Protein AF-A0A929YVA2-F1 (afdb_monomer_lite)

Structure (mmCIF, N/CA/C/O backbone):
data_AF-A0A929YVA2-F1
#
_entry.id   AF-A0A929YVA2-F1
#
loop_
_atom_site.group_PDB
_atom_site.id
_atom_site.type_symbol
_atom_site.label_atom_id
_atom_site.label_alt_id
_atom_site.label_comp_id
_atom_site.label_asym_id
_atom_site.label_entity_id
_atom_site.label_seq_id
_atom_site.pdbx_PDB_ins_code
_atom_site.Cartn_x
_atom_site.Cartn_y
_atom_site.Cartn_z
_atom_site.occupancy
_atom_site.B_iso_or_equiv
_atom_site.auth_seq_id
_atom_site.auth_comp_id
_atom_site.auth_asym_id
_atom_site.auth_atom_id
_atom_site.pdbx_PDB_model_num
ATOM 1 N N . MET A 1 1 ? -39.141 0.295 46.446 1.00 72.00 1 MET A N 1
ATOM 2 C CA . MET A 1 1 ? -39.950 -0.570 45.549 1.00 72.00 1 MET A CA 1
ATOM 3 C C . MET A 1 1 ? -39.547 -2.008 45.823 1.00 72.00 1 MET A C 1
ATOM 5 O O . MET A 1 1 ? -38.350 -2.261 45.897 1.00 72.00 1 MET A O 1
ATOM 9 N N . LYS A 1 2 ? -40.499 -2.919 46.048 1.00 75.31 2 LYS A N 1
ATOM 10 C CA . LYS A 1 2 ? -40.189 -4.331 46.313 1.00 75.31 2 LYS A CA 1
ATOM 11 C C . LYS A 1 2 ? -40.175 -5.112 45.009 1.00 75.31 2 LYS A C 1
ATOM 13 O O . LYS A 1 2 ? -41.062 -4.923 44.181 1.00 75.31 2 LYS A O 1
ATOM 18 N N . ILE A 1 3 ? -39.155 -5.937 44.825 1.00 75.50 3 ILE A N 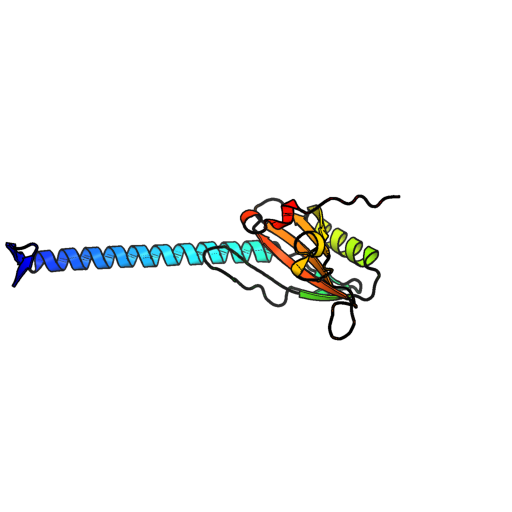1
ATOM 19 C CA . ILE A 1 3 ? -38.969 -6.745 43.621 1.00 75.50 3 ILE A CA 1
ATOM 20 C C . ILE A 1 3 ? -38.449 -8.114 44.033 1.00 75.50 3 ILE A C 1
ATOM 22 O O . ILE A 1 3 ? -37.610 -8.233 44.928 1.00 75.50 3 ILE A O 1
ATOM 26 N N . GLU A 1 4 ? -38.968 -9.152 43.393 1.00 72.19 4 GLU A N 1
ATOM 27 C CA . GLU A 1 4 ? -38.547 -10.522 43.639 1.00 72.19 4 GLU A CA 1
ATOM 28 C C . GLU A 1 4 ? -37.359 -10.850 42.729 1.00 72.19 4 GLU A C 1
ATOM 30 O O . GLU A 1 4 ? -37.463 -10.823 41.504 1.00 72.19 4 GLU A O 1
ATOM 35 N N . MET A 1 5 ? -36.200 -11.124 43.327 1.00 73.19 5 MET A N 1
ATOM 36 C CA . MET A 1 5 ? -34.984 -11.498 42.603 1.00 73.19 5 MET A CA 1
ATOM 37 C C . MET A 1 5 ? -34.428 -12.785 43.199 1.00 73.19 5 MET A C 1
ATOM 39 O O . MET A 1 5 ? -34.168 -12.858 44.400 1.00 73.19 5 MET A O 1
ATOM 43 N N . PHE A 1 6 ? -34.224 -13.801 42.356 1.00 76.94 6 PHE A N 1
ATOM 44 C CA . PHE A 1 6 ? -33.745 -15.127 42.771 1.00 76.94 6 PHE A CA 1
ATOM 45 C C . PHE A 1 6 ? -34.606 -15.775 43.876 1.00 76.94 6 PHE A C 1
ATOM 47 O O . PHE A 1 6 ? -34.076 -16.352 44.825 1.00 76.94 6 PHE A O 1
ATOM 54 N N . GLY A 1 7 ? -35.934 -15.643 43.780 1.00 75.56 7 GLY A N 1
ATOM 55 C CA . GLY A 1 7 ? -36.885 -16.227 44.738 1.00 75.56 7 GLY A CA 1
ATOM 56 C C . GLY A 1 7 ? -36.850 -15.598 46.136 1.00 75.56 7 GLY A C 1
ATOM 57 O O . GLY A 1 7 ? -37.288 -16.221 47.101 1.00 75.56 7 GLY A O 1
ATOM 58 N N . LYS A 1 8 ? -36.282 -14.391 46.275 1.00 73.75 8 LYS A N 1
ATOM 59 C CA . LYS A 1 8 ? -36.313 -13.598 47.509 1.00 73.75 8 LYS A CA 1
ATOM 60 C C . LYS A 1 8 ? -36.831 -12.194 47.224 1.00 73.75 8 LYS A C 1
ATOM 62 O O . LYS A 1 8 ? -36.366 -11.529 46.298 1.00 73.75 8 LYS A O 1
ATOM 67 N N . GLU A 1 9 ? -37.750 -11.733 48.065 1.00 79.25 9 GLU A N 1
ATOM 68 C CA . GLU A 1 9 ? -38.216 -10.349 48.062 1.00 79.25 9 GLU A CA 1
ATOM 69 C C . GLU A 1 9 ? -37.079 -9.430 48.526 1.00 79.25 9 GLU A C 1
ATOM 71 O O . GLU A 1 9 ? -36.492 -9.632 49.594 1.00 79.25 9 GLU A O 1
ATOM 76 N N . ARG A 1 10 ? -36.742 -8.426 47.717 1.00 77.69 10 ARG A N 1
ATOM 77 C CA . ARG A 1 10 ? -35.769 -7.390 48.069 1.00 77.69 10 ARG A CA 1
ATOM 78 C C . ARG A 1 10 ? -36.397 -6.016 47.919 1.00 77.69 10 ARG A C 1
ATOM 80 O O . ARG A 1 10 ? -37.185 -5.771 47.008 1.00 77.69 10 ARG A O 1
ATOM 87 N N . GLU A 1 11 ? -36.035 -5.110 48.816 1.00 82.06 11 GLU A N 1
ATOM 88 C CA . GLU A 1 11 ? -36.446 -3.714 48.748 1.00 82.06 11 GLU A CA 1
ATOM 89 C C . GLU A 1 11 ? -35.331 -2.892 48.104 1.00 82.06 11 GLU A C 1
ATOM 91 O O . GLU A 1 11 ? -34.223 -2.830 48.628 1.00 82.06 11 GLU A O 1
ATOM 96 N N . ILE A 1 12 ? -35.621 -2.290 46.950 1.00 78.88 12 ILE A N 1
ATOM 97 C CA . ILE A 1 12 ? -34.711 -1.359 46.280 1.00 78.88 12 ILE A CA 1
ATOM 98 C C . ILE A 1 12 ? -35.067 0.061 46.706 1.00 78.88 12 ILE A C 1
ATOM 100 O O . ILE A 1 12 ? -36.227 0.494 46.585 1.00 78.88 12 ILE A O 1
ATOM 104 N N . THR A 1 13 ? -34.059 0.778 47.197 1.00 84.81 13 THR A N 1
ATOM 105 C CA . THR A 1 13 ? -34.163 2.183 47.586 1.00 84.81 13 THR A CA 1
ATOM 106 C C . THR A 1 13 ? -33.820 3.106 46.416 1.00 84.81 13 THR A C 1
ATOM 108 O O . THR A 1 13 ? -33.139 2.723 45.467 1.00 84.81 13 THR A O 1
ATOM 111 N N . LEU A 1 14 ? -34.256 4.368 46.488 1.00 80.69 14 LEU A N 1
ATOM 112 C CA . LEU A 1 14 ? -33.875 5.391 45.505 1.00 80.69 14 LEU A CA 1
ATOM 113 C C . LEU A 1 14 ? -32.347 5.551 45.407 1.00 80.69 14 LEU A C 1
ATOM 115 O O . LEU A 1 14 ? -31.818 5.789 44.326 1.00 80.69 14 LEU A O 1
ATOM 119 N N . LYS A 1 15 ? -31.642 5.386 46.533 1.00 85.44 15 LYS A N 1
ATOM 120 C CA . LYS A 1 15 ? -30.180 5.432 46.598 1.00 85.44 15 LYS A CA 1
ATOM 121 C C . LYS A 1 15 ? -29.548 4.318 45.760 1.00 85.44 15 LYS A C 1
ATOM 123 O O . LYS A 1 15 ? -28.612 4.598 45.023 1.00 85.44 15 LYS A O 1
ATOM 128 N N . ASP A 1 16 ? -30.084 3.102 45.828 1.00 82.50 16 ASP A N 1
ATOM 129 C CA . ASP A 1 16 ? -29.591 1.967 45.038 1.00 82.50 16 ASP A CA 1
ATOM 130 C C . ASP A 1 16 ? -29.782 2.218 43.536 1.00 82.50 16 ASP A C 1
ATOM 132 O O . ASP A 1 16 ? -28.864 2.001 42.751 1.00 82.50 16 ASP A O 1
ATOM 136 N N . CYS A 1 17 ? -30.932 2.775 43.135 1.00 83.75 17 CYS A N 1
ATOM 137 C CA . CYS A 1 17 ? -31.164 3.177 41.745 1.00 83.75 17 CYS A CA 1
ATOM 138 C C . CYS A 1 17 ? -30.178 4.260 41.277 1.00 83.75 17 CYS A C 1
ATOM 140 O O . CYS A 1 17 ? -29.661 4.177 40.168 1.00 83.75 17 CYS A O 1
ATOM 142 N N . LEU A 1 18 ? -29.906 5.272 42.108 1.00 85.44 18 LEU A N 1
ATOM 143 C CA . LEU A 1 18 ? -28.976 6.356 41.772 1.00 85.44 18 LEU A CA 1
ATOM 144 C C . LEU A 1 18 ? -27.525 5.872 41.662 1.00 85.44 18 LEU A C 1
ATOM 146 O O . LEU A 1 18 ? -26.803 6.354 40.793 1.00 85.44 18 LEU A O 1
ATOM 150 N N . ILE A 1 19 ? -27.111 4.912 42.496 1.00 88.62 19 ILE A N 1
ATOM 151 C CA . ILE A 1 19 ? -25.790 4.273 42.398 1.00 88.62 19 ILE A CA 1
ATOM 152 C C . ILE A 1 19 ? -25.662 3.552 41.053 1.00 88.62 19 ILE A C 1
ATOM 154 O O . ILE A 1 19 ? -24.715 3.813 40.318 1.00 88.62 19 ILE A O 1
ATOM 158 N N . VAL A 1 20 ? -26.656 2.737 40.688 1.00 86.56 20 VAL A N 1
ATOM 159 C CA . VAL A 1 20 ? -26.662 2.009 39.409 1.00 86.56 20 VAL A CA 1
ATOM 160 C C . VAL A 1 20 ? -26.656 2.967 38.212 1.00 86.56 20 VAL A C 1
ATOM 162 O O . VAL A 1 20 ? -25.911 2.758 37.260 1.00 86.56 20 VAL A O 1
ATOM 165 N N . ILE A 1 21 ? -27.441 4.050 38.253 1.00 88.62 21 ILE A N 1
ATOM 166 C CA . ILE A 1 21 ? -27.424 5.080 37.199 1.00 88.62 21 ILE A CA 1
ATOM 167 C C . ILE A 1 21 ? -26.036 5.728 37.097 1.00 88.62 21 ILE A C 1
ATOM 169 O O . ILE A 1 21 ? -25.531 5.916 35.992 1.00 88.62 21 ILE A O 1
ATOM 173 N N . GLY A 1 22 ? -25.404 6.040 38.232 1.00 86.50 22 GLY A N 1
ATOM 174 C CA . GLY A 1 22 ? -24.050 6.590 38.274 1.00 86.50 22 GLY A CA 1
ATOM 175 C C . GLY A 1 22 ? -23.008 5.654 37.656 1.00 86.50 22 GLY A C 1
ATOM 176 O O . GLY A 1 22 ? -22.178 6.106 36.872 1.00 86.50 22 GLY A O 1
ATOM 177 N N . GLU A 1 23 ? -23.084 4.354 37.945 1.00 89.75 23 GLU A N 1
ATOM 178 C CA . GLU A 1 23 ? -22.206 3.331 37.360 1.00 89.75 23 GLU A CA 1
ATOM 179 C C . GLU A 1 23 ? -22.405 3.191 35.844 1.00 89.75 23 GLU A C 1
ATOM 181 O O . GLU A 1 23 ? -21.427 3.131 35.098 1.00 89.75 23 GLU A O 1
ATOM 186 N N . ILE A 1 24 ? -23.656 3.206 35.368 1.00 89.94 24 ILE A N 1
ATOM 187 C CA . ILE A 1 24 ? -23.976 3.159 33.932 1.00 89.94 24 ILE A CA 1
ATOM 188 C C . ILE A 1 24 ? -23.415 4.389 33.207 1.00 89.94 24 ILE A C 1
ATOM 190 O O . ILE A 1 24 ? -22.823 4.249 32.138 1.00 89.94 24 ILE A O 1
ATOM 194 N N . LEU A 1 25 ? -23.564 5.586 33.784 1.00 87.00 25 LEU A N 1
ATOM 195 C CA . LEU A 1 25 ? -23.024 6.823 33.209 1.00 87.00 25 LEU A CA 1
ATOM 196 C C . LEU A 1 25 ? -21.490 6.825 33.183 1.00 87.00 25 LEU A C 1
ATOM 198 O O . LEU A 1 25 ? -20.897 7.281 32.208 1.00 87.00 25 LEU A O 1
ATOM 202 N N . LEU A 1 26 ? -20.847 6.280 34.217 1.00 88.56 26 LEU A N 1
ATOM 203 C CA . LEU A 1 26 ? -19.395 6.087 34.258 1.00 88.56 26 LEU A CA 1
ATOM 204 C C . LEU A 1 26 ? -18.918 5.154 33.143 1.00 88.56 26 LEU A C 1
ATOM 206 O O . LEU A 1 26 ? -17.989 5.497 32.416 1.00 88.56 26 LEU A O 1
ATOM 210 N N . LEU A 1 27 ? -19.572 4.002 32.975 1.00 86.81 27 LEU A N 1
ATOM 211 C CA . LEU A 1 27 ? -19.268 3.058 31.896 1.00 86.81 27 LEU A CA 1
ATOM 212 C C . LEU A 1 27 ? -19.462 3.693 30.518 1.00 86.81 27 LEU A C 1
ATOM 214 O O . LEU A 1 27 ? -18.613 3.528 29.646 1.00 86.81 27 LEU 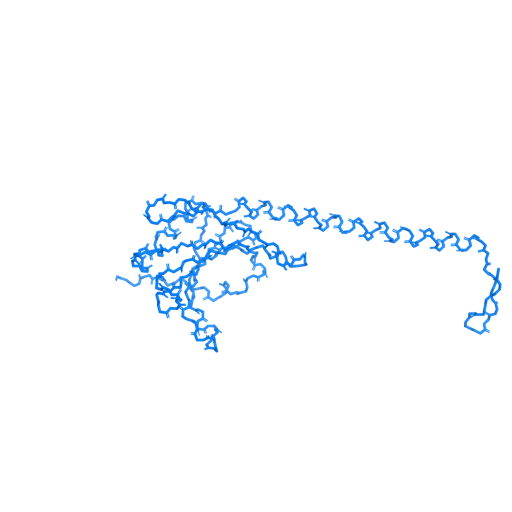A O 1
ATOM 218 N N . TYR A 1 28 ? -20.543 4.451 30.335 1.00 83.44 28 TYR A N 1
ATOM 219 C CA . TYR A 1 28 ? -20.792 5.191 29.103 1.00 83.44 28 TYR A CA 1
ATOM 220 C C . TYR A 1 28 ? -19.665 6.193 28.807 1.00 83.44 28 TYR A C 1
ATOM 222 O O . TYR A 1 28 ? -19.131 6.201 27.700 1.00 83.44 28 TYR A O 1
ATOM 230 N N . GLY A 1 29 ? -19.233 6.959 29.814 1.00 79.25 29 GLY A N 1
ATOM 231 C CA . GLY A 1 29 ? -18.103 7.880 29.684 1.00 79.25 29 GLY A CA 1
ATOM 232 C C . GLY A 1 29 ? -16.791 7.177 29.323 1.00 79.25 29 GLY A C 1
ATOM 233 O O . GLY A 1 29 ? -16.056 7.670 28.473 1.00 79.25 29 GLY A O 1
ATOM 234 N N . PHE A 1 30 ? -16.505 6.003 29.900 1.00 84.88 30 PHE A N 1
ATOM 235 C CA . PHE A 1 30 ? -15.332 5.206 29.513 1.00 84.88 30 PHE A CA 1
ATOM 236 C C . PHE A 1 30 ? -15.399 4.718 28.062 1.00 84.88 30 PHE A C 1
ATOM 238 O O . PHE A 1 30 ? -14.380 4.743 27.374 1.00 84.88 30 PHE A O 1
ATOM 245 N N . ILE A 1 31 ? -16.578 4.305 27.589 1.00 79.50 31 ILE A N 1
ATOM 246 C CA . ILE A 1 31 ? -16.777 3.881 26.197 1.00 79.50 31 ILE A CA 1
ATOM 247 C C . ILE A 1 31 ? -16.547 5.058 25.242 1.00 79.50 31 ILE A C 1
ATOM 249 O O . ILE A 1 31 ? -15.823 4.902 24.262 1.00 79.50 31 ILE A O 1
ATOM 253 N N . GLU A 1 32 ? -17.105 6.238 25.525 1.00 76.44 32 GLU A N 1
ATOM 254 C CA . GLU A 1 32 ? -16.864 7.436 24.707 1.00 76.44 32 GLU A CA 1
ATOM 255 C C . GLU A 1 32 ? -15.384 7.831 24.690 1.00 76.44 32 GLU A C 1
ATOM 257 O O . GLU A 1 32 ? -14.844 8.145 23.629 1.00 76.44 32 GLU A O 1
ATOM 262 N N . LEU A 1 33 ? -14.710 7.765 25.842 1.00 72.69 33 LEU A N 1
ATOM 263 C CA . LEU A 1 33 ? -13.284 8.069 25.948 1.00 72.69 33 LEU A CA 1
ATOM 264 C C . LEU A 1 33 ? -12.438 7.094 25.115 1.00 72.69 33 LEU A C 1
ATOM 266 O O . LEU A 1 33 ? -11.499 7.508 24.441 1.00 72.69 33 LEU A O 1
ATOM 270 N N . GLN A 1 34 ? -12.785 5.805 25.135 1.00 70.00 34 GLN A N 1
ATOM 271 C CA . GLN A 1 34 ? -12.123 4.790 24.322 1.00 70.00 34 GLN A CA 1
ATOM 272 C C . GLN A 1 34 ? -12.318 5.054 22.823 1.00 70.00 34 GLN A C 1
ATOM 274 O O . GLN A 1 34 ? -11.344 5.036 22.077 1.00 70.00 34 GLN A O 1
ATOM 279 N N . VAL A 1 35 ? -13.544 5.371 22.393 1.00 72.88 35 VAL A N 1
ATOM 280 C CA . VAL A 1 35 ? -13.835 5.731 20.994 1.00 72.88 35 VAL A CA 1
ATOM 281 C C . VAL A 1 35 ? -13.042 6.969 20.564 1.00 72.88 35 VAL A C 1
ATOM 283 O O . VAL A 1 35 ? -12.491 6.986 19.466 1.00 72.88 35 VAL A O 1
ATOM 286 N N . TYR A 1 36 ? -12.942 7.981 21.428 1.00 70.62 36 TYR A N 1
ATOM 287 C CA . TYR A 1 36 ? -12.160 9.187 21.155 1.00 70.62 36 TYR A CA 1
ATOM 288 C C . TYR A 1 36 ? -10.673 8.879 20.931 1.00 70.62 36 TYR A C 1
ATOM 290 O O . TYR A 1 36 ? -10.100 9.322 19.936 1.00 70.62 36 TYR A O 1
ATOM 298 N N . PHE A 1 37 ? -10.057 8.089 21.816 1.00 67.31 37 PHE A N 1
ATOM 299 C CA . PHE A 1 37 ? -8.652 7.701 21.666 1.00 67.31 37 PHE A CA 1
ATOM 300 C C . PHE A 1 37 ? -8.408 6.833 20.427 1.00 67.31 37 PHE A C 1
ATOM 302 O O . PHE A 1 37 ? -7.385 7.002 19.762 1.00 67.31 37 PHE A O 1
ATOM 309 N N . ASP A 1 38 ? -9.343 5.944 20.086 1.00 70.81 38 ASP A N 1
ATOM 310 C CA . ASP A 1 38 ? -9.262 5.146 18.861 1.00 70.81 38 ASP A CA 1
ATOM 311 C C . ASP A 1 38 ? -9.308 6.046 17.611 1.00 70.81 38 ASP A C 1
ATOM 313 O O . ASP A 1 38 ? -8.517 5.867 16.682 1.00 70.81 38 ASP A O 1
ATOM 317 N N . ASP A 1 39 ? -10.195 7.044 17.579 1.00 70.56 39 ASP A N 1
ATOM 318 C CA . ASP A 1 39 ? -10.297 7.997 16.468 1.00 70.56 39 ASP A CA 1
ATOM 319 C C . ASP A 1 39 ? -9.045 8.893 16.351 1.00 70.56 39 ASP A C 1
ATOM 321 O O . ASP A 1 39 ? -8.570 9.140 15.237 1.00 70.56 39 ASP A O 1
ATOM 325 N N . GLU A 1 40 ? -8.463 9.333 17.471 1.00 70.69 40 GLU A N 1
ATOM 326 C CA . GLU A 1 40 ? -7.224 10.126 17.496 1.00 70.69 40 GLU A CA 1
ATOM 327 C C . GLU A 1 40 ? -6.013 9.317 17.003 1.00 70.69 40 GLU A C 1
ATOM 329 O O . GLU A 1 40 ? -5.299 9.758 16.095 1.00 70.69 40 GLU A O 1
ATOM 334 N N . ALA A 1 41 ? -5.823 8.098 17.518 1.00 67.31 41 ALA A N 1
ATOM 335 C CA . ALA A 1 41 ? -4.765 7.193 17.067 1.00 67.31 41 ALA A CA 1
ATOM 336 C C . ALA A 1 41 ? -4.894 6.870 15.566 1.00 67.31 41 ALA A C 1
ATOM 338 O O . ALA A 1 41 ? -3.897 6.772 14.841 1.00 67.31 41 ALA A O 1
ATOM 339 N N . ASN A 1 42 ? -6.129 6.759 15.069 1.00 68.62 42 ASN A N 1
ATOM 340 C CA . ASN A 1 42 ? -6.409 6.569 13.651 1.00 68.62 42 ASN A CA 1
ATOM 341 C C . ASN A 1 42 ? -6.057 7.804 12.807 1.00 68.62 42 ASN A C 1
ATOM 343 O O . ASN A 1 42 ? -5.449 7.668 11.743 1.00 68.62 42 ASN A O 1
ATOM 347 N N . ALA A 1 43 ? -6.397 9.010 13.263 1.00 69.38 43 ALA A N 1
ATOM 348 C CA . ALA A 1 43 ? -6.036 10.249 12.574 1.00 69.38 43 ALA A CA 1
ATOM 349 C C . ALA A 1 43 ? -4.511 10.443 12.508 1.00 69.38 43 ALA A C 1
ATOM 351 O O . ALA A 1 43 ? -3.974 10.827 11.465 1.00 69.38 43 ALA A O 1
ATOM 352 N N . GLU A 1 44 ? -3.798 10.110 13.584 1.00 72.00 44 GLU A N 1
ATOM 353 C CA . GLU A 1 44 ? -2.336 10.132 13.611 1.00 72.00 44 GLU A CA 1
ATOM 354 C C . GLU A 1 44 ? -1.736 9.105 12.632 1.00 72.00 44 GLU A C 1
ATOM 356 O O . GLU A 1 44 ? -0.811 9.424 11.878 1.00 72.00 44 GLU A O 1
ATOM 361 N N . GLY A 1 45 ? -2.290 7.888 12.589 1.00 69.69 45 GLY A N 1
ATOM 362 C CA . GLY A 1 45 ? -1.909 6.852 11.625 1.00 69.69 45 GLY A CA 1
ATOM 363 C C . GLY A 1 45 ? -2.112 7.291 10.172 1.00 69.69 45 GLY A C 1
ATOM 364 O O . GLY A 1 45 ? -1.189 7.180 9.362 1.00 69.69 45 GLY A O 1
ATOM 365 N N . MET A 1 46 ? -3.275 7.872 9.854 1.00 69.81 46 MET A N 1
ATOM 366 C CA . MET A 1 46 ? -3.573 8.467 8.542 1.00 69.81 46 MET A CA 1
ATOM 367 C C . MET A 1 46 ? -2.536 9.520 8.151 1.00 69.81 46 MET A C 1
ATOM 369 O O . MET A 1 46 ? -2.005 9.481 7.043 1.00 69.81 46 MET A O 1
ATOM 373 N N . ALA A 1 47 ? -2.228 10.451 9.056 1.00 72.56 47 ALA A N 1
ATOM 374 C CA . ALA A 1 47 ? -1.295 11.540 8.785 1.00 72.56 47 ALA A CA 1
ATOM 375 C C . ALA A 1 47 ? 0.126 11.020 8.520 1.00 72.56 47 ALA A C 1
ATOM 377 O O . ALA A 1 47 ? 0.774 11.437 7.558 1.00 72.56 47 ALA A O 1
ATOM 378 N N . LYS A 1 48 ? 0.599 10.059 9.323 1.00 74.31 48 LYS A N 1
ATOM 379 C CA . LYS A 1 48 ? 1.909 9.412 9.130 1.00 74.31 48 LYS A CA 1
ATOM 380 C C . LYS A 1 48 ? 1.981 8.638 7.816 1.00 74.31 48 LYS A C 1
ATOM 382 O O . LYS A 1 48 ? 3.014 8.657 7.148 1.00 74.31 48 LYS A O 1
ATOM 387 N N . MET A 1 49 ? 0.890 7.985 7.431 1.00 71.12 49 MET A N 1
ATOM 388 C CA . MET A 1 49 ? 0.783 7.266 6.168 1.00 71.12 49 MET A CA 1
ATOM 389 C C . MET A 1 49 ? 0.747 8.212 4.967 1.00 71.12 49 MET A C 1
ATOM 391 O O . MET A 1 49 ? 1.418 7.964 3.969 1.00 71.12 49 MET A O 1
ATOM 395 N N . GLN A 1 50 ? 0.031 9.329 5.078 1.00 70.62 50 GLN A N 1
ATOM 396 C CA . GLN A 1 50 ? -0.010 10.362 4.049 1.00 70.62 50 GLN A CA 1
ATOM 397 C C . GLN A 1 50 ? 1.358 11.028 3.862 1.00 70.62 50 GLN A C 1
ATOM 399 O O . GLN A 1 50 ? 1.794 11.236 2.734 1.00 70.62 50 GLN A O 1
ATOM 404 N N . ALA A 1 51 ? 2.083 11.272 4.956 1.00 73.50 51 ALA A N 1
ATOM 405 C CA . ALA A 1 51 ? 3.469 11.736 4.915 1.00 73.50 51 ALA A CA 1
ATOM 406 C C . ALA A 1 51 ? 4.447 10.676 4.373 1.00 73.50 51 ALA A C 1
ATOM 408 O O . ALA A 1 51 ? 5.576 10.998 4.009 1.00 73.50 51 ALA A O 1
ATOM 409 N N . ALA A 1 52 ? 4.046 9.402 4.341 1.00 71.88 52 ALA A N 1
ATOM 410 C CA . ALA A 1 52 ? 4.852 8.320 3.797 1.00 71.88 52 ALA A CA 1
ATOM 411 C C . ALA A 1 52 ? 4.713 8.154 2.280 1.00 71.88 52 ALA A C 1
ATOM 413 O O . ALA A 1 52 ? 5.594 7.527 1.688 1.00 71.88 52 ALA A O 1
ATOM 414 N N . ILE A 1 53 ? 3.649 8.679 1.662 1.00 71.38 53 ILE A N 1
ATOM 415 C CA . ILE A 1 53 ? 3.418 8.523 0.224 1.00 71.38 53 ILE A CA 1
ATOM 416 C C . ILE A 1 53 ? 4.525 9.247 -0.551 1.00 71.38 53 ILE A C 1
ATOM 418 O O . ILE A 1 53 ? 4.685 10.457 -0.379 1.00 71.38 53 ILE A O 1
ATOM 422 N N . PRO A 1 54 ? 5.274 8.557 -1.424 1.00 70.75 54 PRO A N 1
ATOM 423 C CA . PRO A 1 54 ? 6.144 9.245 -2.367 1.00 70.75 54 PRO A CA 1
ATOM 424 C C . PRO A 1 54 ? 5.306 10.037 -3.379 1.00 70.75 54 PRO A C 1
ATOM 426 O O . PRO A 1 54 ? 4.207 9.618 -3.752 1.00 70.75 54 PRO A O 1
ATOM 429 N N . ALA A 1 55 ? 5.836 11.155 -3.878 1.00 72.44 55 ALA A N 1
ATOM 430 C CA . ALA A 1 55 ? 5.293 11.732 -5.102 1.00 72.44 55 ALA A CA 1
ATOM 431 C C . ALA A 1 55 ? 5.450 10.684 -6.212 1.00 72.44 55 ALA A C 1
ATOM 433 O O . ALA A 1 55 ? 6.551 10.180 -6.439 1.00 72.44 55 ALA A O 1
ATOM 434 N N . VAL A 1 56 ? 4.347 10.295 -6.851 1.00 74.69 56 VAL A N 1
ATOM 435 C CA . VAL A 1 56 ? 4.403 9.320 -7.937 1.00 74.69 56 VAL A CA 1
ATOM 436 C C . VAL A 1 56 ? 4.561 10.092 -9.236 1.00 74.69 56 VAL A C 1
ATOM 438 O O . VAL A 1 56 ? 3.625 10.741 -9.698 1.00 74.69 56 VAL A O 1
ATOM 441 N N . VAL A 1 57 ? 5.752 10.032 -9.817 1.00 78.12 57 VAL A N 1
ATOM 442 C CA . VAL A 1 57 ? 6.061 10.692 -11.086 1.00 78.12 57 VAL A CA 1
ATOM 443 C C . VAL A 1 57 ? 5.945 9.658 -12.197 1.00 78.12 57 VAL A C 1
ATOM 445 O O . VAL A 1 57 ? 6.604 8.621 -12.150 1.00 78.12 57 VAL A O 1
ATOM 448 N N . SER A 1 58 ? 5.078 9.902 -13.175 1.00 78.62 58 SER A N 1
ATOM 449 C CA . SER A 1 58 ? 5.018 9.090 -14.400 1.00 78.62 58 SER A CA 1
ATOM 450 C C . SER A 1 58 ? 6.275 9.269 -15.253 1.00 78.62 58 SER A C 1
ATOM 452 O O . SER A 1 58 ? 7.054 10.203 -15.044 1.00 78.62 58 SER A O 1
ATOM 454 N N . MET A 1 59 ? 6.497 8.382 -16.220 1.00 79.81 59 MET A N 1
ATOM 455 C CA . MET A 1 59 ? 7.709 8.444 -17.049 1.00 79.81 59 MET A CA 1
ATOM 456 C C . MET A 1 59 ? 7.804 9.713 -17.915 1.00 79.81 59 MET A C 1
ATOM 458 O O . MET A 1 59 ? 8.906 10.094 -18.308 1.00 79.81 59 MET A O 1
ATOM 462 N N . ASP A 1 60 ? 6.684 10.385 -18.203 1.00 81.31 60 ASP A N 1
ATOM 463 C CA . ASP A 1 60 ? 6.663 11.661 -18.938 1.00 81.31 60 ASP A CA 1
ATOM 464 C C . ASP A 1 60 ? 6.877 12.901 -18.046 1.00 81.31 60 ASP A C 1
ATOM 466 O O . ASP A 1 60 ? 6.918 14.028 -18.543 1.00 81.31 60 ASP A O 1
ATOM 470 N N . GLY A 1 61 ? 7.059 12.696 -16.738 1.00 77.88 61 GLY A N 1
ATOM 471 C CA . GLY A 1 61 ? 7.261 13.757 -15.756 1.00 77.88 61 GLY A CA 1
ATOM 472 C C . GLY A 1 61 ? 5.974 14.291 -15.126 1.00 77.88 61 GLY A C 1
ATOM 473 O O . GLY A 1 61 ? 6.050 15.192 -14.291 1.00 77.88 61 GLY A O 1
ATOM 474 N N . THR A 1 62 ? 4.799 13.752 -15.468 1.00 79.56 62 THR A N 1
ATOM 475 C CA . THR A 1 62 ? 3.545 14.141 -14.813 1.00 79.56 62 THR A CA 1
ATOM 476 C C . THR A 1 62 ? 3.503 13.587 -13.392 1.00 79.56 62 THR A C 1
ATOM 478 O O . THR A 1 62 ? 3.494 12.368 -13.187 1.00 79.56 62 THR A O 1
ATOM 481 N N . GLU A 1 63 ? 3.441 14.480 -12.406 1.00 76.44 63 GLU A N 1
ATOM 482 C CA . GLU A 1 63 ? 3.218 14.124 -11.007 1.00 76.44 63 GLU A CA 1
ATOM 483 C C . GLU A 1 63 ? 1.755 13.726 -10.783 1.00 76.44 63 GLU A C 1
ATOM 485 O O . GLU A 1 63 ? 0.824 14.456 -11.126 1.00 76.44 63 GLU A O 1
ATOM 490 N N . SER A 1 64 ? 1.546 12.558 -10.185 1.00 67.12 64 SER A N 1
ATOM 491 C CA . SER A 1 64 ? 0.238 12.043 -9.791 1.00 67.12 64 SER A CA 1
ATOM 492 C C . SER A 1 64 ? 0.237 11.766 -8.292 1.00 67.12 64 SER A C 1
ATOM 494 O O . SER A 1 64 ? 0.932 10.879 -7.803 1.00 67.12 64 SER A O 1
ATOM 496 N N . LEU A 1 65 ? -0.566 12.508 -7.534 1.00 61.25 65 LEU A N 1
ATOM 497 C CA . LEU A 1 65 ? -0.846 12.153 -6.143 1.00 61.25 65 LEU A CA 1
ATOM 498 C C . LEU A 1 65 ? -1.944 11.078 -6.107 1.00 61.25 65 LEU A C 1
ATOM 500 O O . LEU A 1 65 ? -2.840 11.100 -6.956 1.00 61.25 65 LEU A O 1
ATOM 504 N N . PRO A 1 66 ? -1.932 10.141 -5.141 1.00 60.53 66 PRO A N 1
ATOM 505 C CA . PRO A 1 66 ? -3.052 9.228 -4.948 1.00 60.53 66 PRO A CA 1
ATOM 506 C C . PRO A 1 66 ? -4.345 10.013 -4.762 1.00 60.53 66 PRO A C 1
ATOM 508 O O . PRO A 1 66 ? -4.461 10.813 -3.835 1.00 60.53 66 PRO A O 1
ATOM 511 N N . GLU A 1 67 ? -5.321 9.780 -5.643 1.00 52.62 67 GLU A N 1
ATOM 512 C CA . GLU A 1 67 ? -6.539 10.594 -5.693 1.00 52.62 67 GLU A CA 1
ATOM 513 C C . GLU A 1 67 ? -7.321 10.536 -4.377 1.00 52.62 67 GLU A C 1
ATOM 515 O O . GLU A 1 67 ? -7.989 11.503 -4.007 1.00 52.62 67 GLU A O 1
ATOM 520 N N . LYS A 1 68 ? -7.285 9.388 -3.679 1.00 53.56 68 LYS A N 1
ATOM 521 C CA . LYS A 1 68 ? -8.014 9.152 -2.423 1.00 53.56 68 LYS A CA 1
ATOM 522 C C . LYS A 1 68 ? -7.294 8.118 -1.563 1.00 53.56 68 LYS A C 1
ATOM 524 O O . LYS A 1 68 ? -7.176 6.971 -1.984 1.00 53.56 68 LYS A O 1
ATOM 529 N N . MET A 1 69 ? -6.919 8.485 -0.338 1.00 57.00 69 MET A N 1
ATOM 530 C CA . MET A 1 69 ? -6.660 7.526 0.741 1.00 57.00 69 MET A CA 1
ATOM 531 C C . MET A 1 69 ? -7.977 7.207 1.451 1.00 57.00 69 MET A C 1
ATOM 533 O O . MET A 1 69 ? -8.689 8.117 1.877 1.00 57.00 69 MET A O 1
ATOM 537 N N . LYS A 1 70 ? -8.327 5.925 1.564 1.00 56.44 70 LYS A N 1
ATOM 538 C CA . LYS A 1 70 ? -9.511 5.470 2.304 1.00 56.44 70 LYS A CA 1
ATOM 539 C C . LYS A 1 70 ? -9.101 4.588 3.476 1.00 56.44 70 LYS A C 1
ATOM 541 O O . LYS A 1 70 ? -8.325 3.654 3.297 1.00 56.44 70 LYS A O 1
ATOM 546 N N . MET A 1 71 ? -9.680 4.861 4.644 1.00 54.62 71 MET A N 1
ATOM 547 C CA . MET A 1 71 ? -9.702 3.933 5.773 1.00 54.62 71 MET A CA 1
ATOM 548 C C . MET A 1 71 ? -10.724 2.836 5.463 1.00 54.62 71 MET A C 1
ATOM 550 O O . MET A 1 71 ? -11.915 3.117 5.322 1.00 54.62 71 MET A O 1
ATOM 554 N N . VAL A 1 72 ? -10.262 1.598 5.316 1.00 54.22 72 VAL A N 1
ATOM 555 C CA . VAL A 1 72 ? -11.131 0.446 5.018 1.00 54.22 72 VAL A CA 1
ATOM 556 C C . VAL A 1 72 ? -11.574 -0.261 6.304 1.00 54.22 72 VAL A C 1
ATOM 558 O O . VAL A 1 72 ? -12.625 -0.897 6.319 1.00 54.22 72 VAL A O 1
ATOM 561 N N . SER A 1 73 ? -10.829 -0.119 7.407 1.00 51.28 73 SER A N 1
ATOM 562 C CA . SER A 1 73 ? -11.212 -0.650 8.720 1.00 51.28 73 SER A CA 1
ATOM 563 C C . SER A 1 73 ? -10.650 0.197 9.868 1.00 51.28 73 SER A C 1
ATOM 565 O O . SER A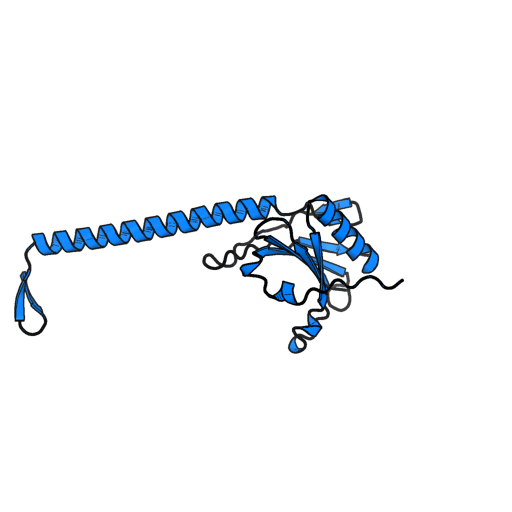 1 73 ? -9.521 0.672 9.797 1.00 51.28 73 SER A O 1
ATOM 567 N N . ARG A 1 74 ? -11.453 0.377 10.928 1.00 48.09 74 ARG A N 1
ATOM 568 C CA . ARG A 1 74 ? -11.068 1.071 12.175 1.00 48.09 74 ARG A CA 1
ATOM 569 C C . ARG A 1 74 ? -10.288 0.178 13.142 1.00 48.09 74 ARG A C 1
ATOM 571 O O . ARG A 1 74 ? -9.530 0.678 13.956 1.00 48.09 74 ARG A O 1
ATOM 578 N N . THR A 1 75 ? -10.479 -1.141 13.066 1.00 52.53 75 THR A N 1
ATOM 579 C CA . THR A 1 75 ? -9.842 -2.119 13.972 1.00 52.53 75 THR A CA 1
ATOM 580 C C . THR A 1 75 ? -8.558 -2.711 13.400 1.00 52.53 75 THR A C 1
ATOM 582 O O . THR A 1 75 ? -7.719 -3.232 14.129 1.00 52.53 75 THR A O 1
ATOM 585 N N . ARG A 1 76 ? -8.397 -2.632 12.079 1.00 49.22 76 ARG A N 1
ATOM 586 C CA . ARG A 1 76 ? -7.185 -2.978 11.338 1.00 49.22 76 ARG A CA 1
ATOM 587 C C . ARG A 1 76 ? -6.866 -1.743 10.524 1.00 49.22 76 ARG A C 1
ATOM 589 O O . ARG A 1 76 ? -7.630 -1.480 9.605 1.00 49.22 76 ARG A O 1
ATOM 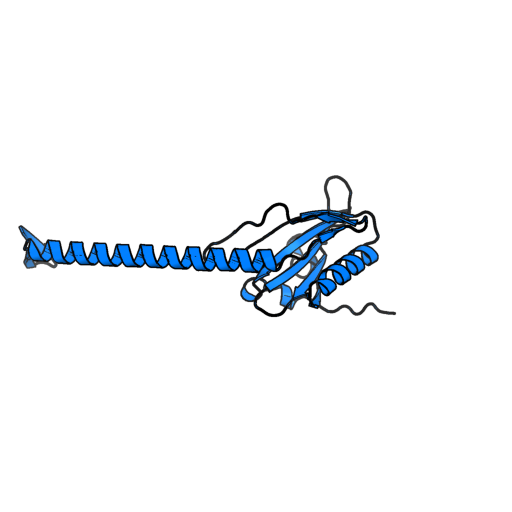596 N N . GLY A 1 77 ? -5.850 -0.968 10.900 1.00 49.91 77 GLY A N 1
ATOM 597 C CA . GLY A 1 77 ? -5.474 0.302 10.265 1.00 49.91 77 GLY A CA 1
ATOM 598 C C . GLY A 1 77 ? -5.082 0.128 8.797 1.00 49.91 77 GLY A C 1
ATOM 599 O O . GLY A 1 77 ? -3.915 0.225 8.435 1.00 49.91 77 GLY A O 1
ATOM 600 N N . PHE A 1 78 ? -6.070 -0.170 7.960 1.00 51.03 78 PHE A N 1
ATOM 601 C CA . PHE A 1 78 ? -5.930 -0.438 6.545 1.00 51.03 78 PHE A CA 1
ATOM 602 C C . PHE A 1 78 ? -6.258 0.854 5.820 1.00 51.03 78 PHE A C 1
ATOM 604 O O . PHE A 1 78 ? -7.422 1.191 5.572 1.00 51.03 78 PHE A O 1
ATOM 611 N N . TYR A 1 79 ? -5.205 1.608 5.560 1.00 56.06 79 TYR A N 1
ATOM 612 C CA . TYR A 1 79 ? -5.247 2.837 4.796 1.00 56.06 79 TYR A CA 1
ATOM 613 C C . TYR A 1 79 ? -4.794 2.498 3.398 1.00 56.06 79 TYR A C 1
ATOM 615 O O . TYR A 1 79 ? -3.738 1.918 3.217 1.00 56.06 79 TYR A O 1
ATOM 623 N N . TYR A 1 80 ? -5.596 2.834 2.406 1.00 53.81 80 TYR A N 1
ATOM 624 C CA . TYR A 1 80 ? -5.301 2.404 1.057 1.00 53.81 80 TYR A CA 1
ATOM 625 C C . TYR A 1 80 ? -5.550 3.543 0.080 1.00 53.81 80 TYR A C 1
ATOM 627 O O . TYR A 1 80 ? -6.635 4.131 0.071 1.00 53.81 80 TYR A O 1
ATOM 635 N N . GLY A 1 81 ? -4.534 3.878 -0.715 1.00 57.81 81 GLY A N 1
ATOM 636 C CA . GLY A 1 81 ? -4.608 4.900 -1.749 1.00 57.81 81 GLY A CA 1
ATOM 637 C C . GLY A 1 81 ? -4.222 4.325 -3.098 1.00 57.81 81 GLY A C 1
ATOM 638 O O . GLY A 1 81 ? -3.108 3.842 -3.235 1.00 57.81 81 GLY A O 1
ATOM 639 N N . ARG A 1 82 ? -5.132 4.397 -4.079 1.00 60.03 82 ARG A N 1
ATOM 640 C CA . ARG A 1 82 ? -4.854 4.053 -5.484 1.00 60.03 82 ARG A CA 1
ATOM 641 C C . ARG A 1 82 ? -4.578 5.330 -6.255 1.00 60.03 82 ARG A C 1
ATOM 643 O O . ARG A 1 82 ? -5.379 6.261 -6.200 1.00 60.03 82 ARG A O 1
ATOM 650 N N . CYS A 1 83 ? -3.498 5.338 -7.019 1.00 63.50 83 CYS A N 1
ATOM 651 C CA . CYS A 1 83 ? -3.396 6.165 -8.211 1.00 63.50 83 CYS A CA 1
ATOM 652 C C . CYS A 1 83 ? -3.243 5.217 -9.401 1.00 63.50 83 CYS A C 1
ATOM 654 O O . CYS A 1 83 ? -2.709 4.116 -9.239 1.00 63.50 83 CYS A O 1
ATOM 656 N N . HIS A 1 84 ? -3.792 5.608 -10.547 1.00 69.88 84 HIS A N 1
ATOM 657 C CA . HIS A 1 84 ? -3.648 4.868 -11.791 1.00 69.88 84 HIS A CA 1
ATOM 658 C C . HIS A 1 84 ? -2.811 5.705 -12.739 1.00 69.88 84 HIS A C 1
ATOM 660 O O . HIS A 1 84 ? -3.181 6.835 -13.050 1.00 69.88 84 HIS A O 1
ATOM 666 N N . ILE A 1 85 ? -1.715 5.128 -13.215 1.00 71.06 85 ILE A N 1
ATOM 667 C CA . ILE A 1 85 ? -0.900 5.728 -14.265 1.00 71.06 85 ILE A CA 1
ATOM 668 C C . ILE A 1 85 ? -0.948 4.792 -15.460 1.00 71.06 85 ILE A C 1
ATOM 670 O O . ILE A 1 85 ? -0.746 3.584 -15.320 1.00 71.06 85 ILE A O 1
ATOM 674 N N . ASN A 1 86 ? -1.285 5.363 -16.613 1.00 75.38 86 ASN A N 1
ATOM 675 C CA . ASN A 1 86 ? -1.261 4.653 -17.879 1.00 75.38 86 ASN A CA 1
ATOM 676 C C . ASN A 1 86 ? 0.124 4.837 -18.488 1.00 75.38 86 ASN A C 1
ATOM 678 O O . ASN A 1 86 ? 0.422 5.905 -19.020 1.00 75.38 86 ASN A O 1
ATOM 682 N N . GLU A 1 87 ? 0.947 3.799 -18.421 1.00 77.31 87 GLU A N 1
ATOM 683 C CA . GLU A 1 87 ? 2.286 3.818 -19.002 1.00 77.31 87 GLU A CA 1
ATOM 684 C C . GLU A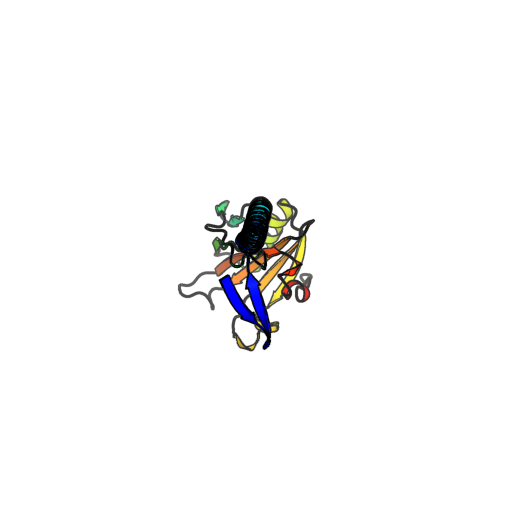 1 87 ? 2.305 3.133 -20.372 1.00 77.31 87 GLU A C 1
ATOM 686 O O . GLU A 1 87 ? 1.548 2.196 -20.640 1.00 77.31 87 GLU A O 1
ATOM 691 N N . LYS A 1 88 ? 3.176 3.623 -21.261 1.00 77.62 88 LYS A N 1
ATOM 692 C CA . LYS A 1 88 ? 3.363 3.082 -22.624 1.00 77.62 88 LYS A CA 1
ATOM 693 C C . LYS A 1 88 ? 4.743 2.459 -22.852 1.00 77.62 88 LYS A C 1
ATOM 695 O O . LYS A 1 88 ? 5.020 1.986 -23.952 1.00 77.62 88 LYS A O 1
ATOM 700 N N . ALA A 1 89 ? 5.616 2.506 -21.849 1.00 79.06 89 ALA A N 1
ATOM 701 C CA . ALA A 1 89 ? 6.969 1.969 -21.921 1.00 79.06 89 ALA A CA 1
ATOM 702 C C . ALA A 1 89 ? 7.006 0.453 -21.665 1.00 79.06 89 ALA A C 1
ATOM 704 O O . ALA A 1 89 ? 5.989 -0.176 -21.366 1.00 79.06 89 ALA A O 1
ATOM 705 N N . SER A 1 90 ? 8.194 -0.144 -21.794 1.00 81.38 90 SER A N 1
ATOM 706 C CA . SER A 1 90 ? 8.373 -1.554 -21.453 1.00 81.38 90 SER A CA 1
ATOM 707 C C . SER A 1 90 ? 8.217 -1.769 -19.947 1.00 81.38 90 SER A C 1
ATOM 709 O O . SER A 1 90 ? 8.515 -0.892 -19.139 1.00 81.38 90 SER A O 1
ATOM 711 N N . GLU A 1 91 ? 7.801 -2.968 -19.549 1.00 79.12 91 GLU A N 1
ATOM 712 C CA . GLU A 1 91 ? 7.708 -3.339 -18.135 1.00 79.12 91 GLU A CA 1
ATOM 713 C C . GLU A 1 91 ? 9.027 -3.124 -17.382 1.00 79.12 91 GLU A C 1
ATOM 715 O O . GLU A 1 91 ? 9.013 -2.676 -16.238 1.00 79.12 91 GLU A O 1
ATOM 720 N N . LYS A 1 92 ? 10.162 -3.436 -18.020 1.00 84.00 92 LYS A N 1
ATOM 721 C CA . LYS A 1 92 ? 11.486 -3.271 -17.416 1.00 84.00 92 LYS A CA 1
ATOM 722 C C . LYS A 1 92 ? 11.760 -1.800 -17.114 1.00 84.00 92 LYS A C 1
ATOM 724 O O . LYS A 1 92 ? 12.165 -1.478 -15.999 1.00 84.00 92 LYS A O 1
ATOM 729 N N . ASP A 1 93 ? 11.475 -0.923 -18.073 1.00 86.25 93 ASP A N 1
ATOM 730 C CA . ASP A 1 93 ? 11.680 0.518 -17.918 1.00 86.25 93 ASP A CA 1
ATOM 731 C C . ASP A 1 93 ? 10.750 1.096 -16.851 1.00 86.25 93 ASP A C 1
ATOM 733 O O . ASP A 1 93 ? 11.198 1.835 -15.977 1.00 86.25 93 ASP A O 1
ATOM 737 N N . ILE A 1 94 ? 9.478 0.687 -16.863 1.00 83.56 94 ILE A N 1
ATOM 738 C CA . ILE A 1 94 ? 8.485 1.060 -15.851 1.00 83.56 94 ILE A CA 1
ATOM 739 C C . ILE A 1 94 ? 8.960 0.628 -14.460 1.00 83.56 94 ILE A C 1
ATOM 741 O O . ILE A 1 94 ? 9.023 1.435 -13.531 1.00 83.56 94 ILE A O 1
ATOM 745 N N . ALA A 1 95 ? 9.317 -0.648 -14.299 1.00 85.69 95 ALA A N 1
ATOM 746 C CA . ALA A 1 95 ? 9.737 -1.183 -13.014 1.00 85.69 95 ALA A CA 1
ATOM 747 C C . ALA A 1 95 ? 11.000 -0.481 -12.502 1.00 85.69 95 ALA A C 1
ATOM 749 O O . ALA A 1 95 ? 11.089 -0.180 -11.311 1.00 85.69 95 ALA A O 1
ATOM 750 N N . GLN A 1 96 ? 11.959 -0.204 -13.386 1.00 89.38 96 GLN A N 1
ATOM 751 C CA . GLN A 1 96 ? 13.190 0.496 -13.040 1.00 89.38 96 GLN A CA 1
ATOM 752 C C . GLN A 1 96 ? 12.930 1.950 -12.632 1.00 89.38 96 GLN A C 1
ATOM 754 O O . GLN A 1 96 ? 13.475 2.406 -11.624 1.00 89.38 96 GLN A O 1
ATOM 759 N N . HIS A 1 97 ? 12.075 2.654 -13.376 1.00 88.38 97 HIS A N 1
ATOM 760 C CA . HIS A 1 97 ? 11.670 4.028 -13.086 1.00 88.38 97 HIS A CA 1
ATOM 761 C C . HIS A 1 97 ? 11.060 4.139 -11.688 1.00 88.38 97 HIS A C 1
ATOM 763 O O . HIS A 1 97 ? 11.608 4.831 -10.832 1.00 88.38 97 HIS A O 1
ATOM 769 N N . TYR A 1 98 ? 10.002 3.377 -11.397 1.00 85.81 98 TYR A N 1
ATOM 770 C CA . TYR A 1 98 ? 9.319 3.472 -10.103 1.00 85.81 98 TYR A CA 1
ATOM 771 C C . TYR A 1 98 ? 10.143 2.937 -8.931 1.00 85.81 98 TYR A C 1
ATOM 773 O O . TYR A 1 98 ? 10.050 3.476 -7.828 1.00 85.81 98 TYR A O 1
ATOM 781 N N . LYS A 1 99 ? 11.006 1.932 -9.148 1.00 89.38 99 LYS A N 1
ATOM 782 C CA . LYS A 1 99 ? 12.010 1.545 -8.142 1.00 89.38 99 LYS A CA 1
ATOM 783 C C . LYS A 1 99 ? 12.905 2.730 -7.786 1.00 89.38 99 LYS A C 1
ATOM 785 O O . LYS A 1 99 ? 13.086 3.003 -6.600 1.00 89.38 99 LYS A O 1
ATOM 790 N N . SER A 1 100 ? 13.427 3.435 -8.791 1.00 87.62 100 SER A N 1
ATOM 791 C CA . SER A 1 100 ? 14.295 4.595 -8.583 1.00 87.62 100 SER A CA 1
ATOM 792 C C . SER A 1 100 ? 13.561 5.735 -7.881 1.00 87.62 100 SER A C 1
ATOM 794 O O . SER A 1 100 ? 14.071 6.254 -6.888 1.00 87.62 100 SER A O 1
ATOM 796 N N . GLU A 1 101 ? 12.354 6.080 -8.333 1.00 86.81 101 GLU A N 1
ATOM 797 C CA . GLU A 1 101 ? 11.523 7.114 -7.706 1.00 86.81 101 GLU A CA 1
ATOM 798 C C . GLU A 1 101 ? 11.307 6.823 -6.219 1.00 86.81 101 GLU A C 1
ATOM 800 O O . GLU A 1 101 ? 11.578 7.662 -5.366 1.00 86.81 101 GLU A O 1
ATOM 805 N N . PHE A 1 102 ? 10.919 5.601 -5.866 1.00 86.56 102 PHE A N 1
ATOM 806 C CA . PHE A 1 102 ? 10.648 5.244 -4.474 1.00 86.56 102 PHE A CA 1
ATOM 807 C C . PHE A 1 102 ? 11.899 5.217 -3.607 1.00 86.56 102 PHE A C 1
ATOM 809 O O . PHE A 1 102 ? 11.871 5.689 -2.466 1.00 86.56 102 PHE A O 1
ATOM 816 N N . GLN A 1 103 ? 13.018 4.760 -4.160 1.00 86.88 103 GLN A N 1
ATOM 817 C CA . GLN A 1 103 ? 14.305 4.815 -3.478 1.00 86.88 103 GLN A CA 1
ATOM 818 C C . GLN A 1 103 ? 14.749 6.252 -3.169 1.00 86.88 103 GLN A C 1
ATOM 820 O O . GLN A 1 103 ? 15.299 6.475 -2.088 1.00 86.88 103 GLN A O 1
ATOM 825 N N . LYS A 1 104 ? 14.453 7.242 -4.030 1.00 87.31 104 LYS A N 1
ATOM 826 C CA . LYS A 1 104 ? 14.724 8.671 -3.741 1.00 87.31 104 LYS A CA 1
ATOM 827 C C . LYS A 1 104 ? 13.995 9.161 -2.487 1.00 87.31 104 LYS A C 1
ATOM 829 O O . LYS A 1 104 ? 14.526 9.998 -1.764 1.00 87.31 104 LYS A O 1
ATOM 834 N N . TYR A 1 105 ? 12.818 8.606 -2.201 1.00 83.75 105 TYR A N 1
ATOM 835 C CA . TYR A 1 105 ? 12.014 8.913 -1.012 1.00 83.75 105 TYR A CA 1
ATOM 836 C C . TYR A 1 105 ? 12.273 7.957 0.170 1.00 83.75 105 TYR A C 1
ATOM 838 O O . TYR A 1 105 ? 11.467 7.878 1.097 1.00 83.75 105 TYR A O 1
ATOM 846 N N . GLY A 1 106 ? 13.396 7.228 0.163 1.00 86.31 106 GLY A N 1
ATOM 847 C CA . GLY A 1 106 ? 13.832 6.396 1.289 1.00 86.31 106 GLY A CA 1
ATOM 848 C C . GLY A 1 106 ? 13.152 5.028 1.384 1.00 86.31 106 GLY A C 1
ATOM 849 O O . GLY A 1 106 ? 13.274 4.352 2.407 1.00 86.31 106 GLY A O 1
ATOM 850 N N . TRP A 1 107 ? 12.448 4.594 0.337 1.00 89.44 107 TRP A N 1
ATOM 851 C CA . TRP A 1 107 ? 11.866 3.258 0.277 1.00 89.44 107 TRP A CA 1
ATOM 852 C C . TRP A 1 107 ? 12.876 2.238 -0.256 1.00 89.44 107 TRP A C 1
ATOM 854 O O . TRP A 1 107 ? 13.395 2.344 -1.365 1.00 89.44 107 TRP A O 1
ATOM 864 N N . LYS A 1 108 ? 13.129 1.196 0.527 1.00 91.25 108 LYS A N 1
ATOM 865 C CA . LYS A 1 108 ? 13.982 0.064 0.177 1.00 91.25 108 LYS A CA 1
ATOM 866 C C . LYS A 1 108 ? 13.164 -1.010 -0.532 1.00 91.25 108 LYS A C 1
ATOM 868 O O . LYS A 1 108 ? 12.226 -1.553 0.039 1.00 91.25 108 LYS A O 1
ATOM 873 N N . TYR A 1 109 ? 13.554 -1.358 -1.752 1.00 91.06 109 TYR A N 1
ATOM 874 C CA . TYR A 1 109 ? 13.000 -2.505 -2.471 1.00 91.06 109 TYR A CA 1
ATOM 875 C C . TYR A 1 109 ? 13.330 -3.815 -1.740 1.00 91.06 109 TYR A C 1
ATOM 877 O O . TYR A 1 109 ? 14.486 -4.038 -1.371 1.00 91.06 109 TYR A O 1
ATOM 885 N N . ILE A 1 110 ? 12.326 -4.668 -1.530 1.00 90.62 110 ILE A N 1
ATOM 886 C CA . ILE A 1 110 ? 12.483 -5.963 -0.837 1.00 90.62 110 ILE A CA 1
ATOM 887 C C . ILE A 1 110 ? 12.235 -7.169 -1.750 1.00 90.62 110 ILE A C 1
ATOM 889 O O . ILE A 1 110 ? 12.455 -8.302 -1.335 1.00 90.62 110 ILE A O 1
ATOM 893 N N . GLY A 1 111 ? 11.796 -6.942 -2.988 1.00 90.81 111 GLY A N 1
ATOM 894 C CA . GLY A 1 111 ? 11.552 -8.001 -3.962 1.00 90.81 111 GLY A CA 1
ATOM 895 C C . GLY A 1 111 ? 10.236 -7.836 -4.709 1.00 90.81 111 GLY A C 1
ATOM 896 O O . GLY A 1 111 ? 9.506 -6.862 -4.514 1.00 90.81 111 GLY A O 1
ATOM 897 N N . ARG A 1 112 ? 9.933 -8.813 -5.559 1.00 90.62 112 ARG A N 1
ATOM 898 C CA . ARG A 1 112 ? 8.673 -8.915 -6.292 1.00 90.62 112 ARG A CA 1
ATOM 899 C C . ARG A 1 112 ? 8.046 -10.291 -6.139 1.00 90.62 112 ARG A C 1
ATOM 901 O O . ARG A 1 112 ? 8.733 -11.248 -5.788 1.00 90.62 112 ARG A O 1
ATOM 908 N N . TYR A 1 113 ? 6.759 -10.381 -6.430 1.00 87.69 113 TYR A N 1
ATOM 909 C CA . TYR A 1 113 ? 6.058 -11.649 -6.584 1.00 87.69 113 TYR A CA 1
ATOM 910 C C . TYR A 1 113 ? 5.004 -11.552 -7.689 1.00 87.69 113 TYR A C 1
ATOM 912 O O . TYR A 1 113 ? 4.554 -10.459 -8.053 1.00 87.69 113 TYR A O 1
ATOM 920 N N . TYR A 1 114 ? 4.605 -12.707 -8.213 1.00 85.75 114 TYR A N 1
ATOM 921 C CA . TYR A 1 114 ? 3.495 -12.823 -9.149 1.00 85.75 114 TYR A CA 1
ATOM 922 C C . TYR A 1 114 ? 2.232 -13.218 -8.395 1.00 85.75 114 TYR A C 1
ATOM 924 O O . TYR A 1 114 ? 2.227 -14.184 -7.632 1.00 85.75 114 TYR A O 1
ATOM 932 N N . TRP A 1 115 ? 1.143 -12.496 -8.633 1.00 82.50 115 TRP A N 1
ATOM 933 C CA . TRP A 1 115 ? -0.136 -12.768 -7.986 1.00 82.50 115 TRP A CA 1
ATOM 934 C C . TRP A 1 115 ? -0.649 -14.173 -8.317 1.00 82.50 115 TRP A C 1
ATOM 936 O O . TRP A 1 115 ? -1.093 -14.892 -7.428 1.00 82.50 115 TRP A O 1
ATOM 946 N N . LYS A 1 116 ? -0.500 -14.609 -9.574 1.00 81.88 116 LYS A N 1
ATOM 947 C CA . LYS A 1 116 ? -0.872 -15.960 -10.026 1.00 81.88 116 LYS A CA 1
ATOM 948 C C . LYS A 1 116 ? -0.129 -17.093 -9.308 1.00 81.88 116 LYS A C 1
ATOM 950 O O . LYS A 1 116 ? -0.659 -18.196 -9.247 1.00 81.88 116 LYS A O 1
ATOM 955 N N . ASP A 1 117 ? 1.068 -16.840 -8.776 1.00 84.00 117 ASP A N 1
ATOM 956 C CA . ASP A 1 117 ? 1.854 -17.872 -8.088 1.00 84.00 117 ASP A CA 1
ATOM 957 C C . ASP A 1 117 ? 1.311 -18.133 -6.676 1.00 84.00 117 ASP A C 1
ATOM 959 O O . ASP A 1 117 ? 1.451 -19.232 -6.143 1.00 84.00 117 ASP A O 1
ATOM 963 N N . ILE A 1 118 ? 0.684 -17.120 -6.074 1.00 82.69 118 ILE A N 1
ATOM 964 C CA . ILE A 1 118 ? 0.103 -17.174 -4.726 1.00 82.69 118 ILE A CA 1
ATOM 965 C C . ILE A 1 118 ? -1.394 -17.503 -4.802 1.00 82.69 118 ILE A C 1
ATOM 967 O O . ILE A 1 118 ? -1.912 -18.250 -3.976 1.00 82.69 118 ILE A O 1
ATOM 971 N N . HIS A 1 119 ? -2.069 -16.966 -5.818 1.00 77.69 119 HIS A N 1
ATOM 972 C CA . HIS A 1 119 ? -3.506 -17.063 -6.053 1.00 77.69 119 HIS A CA 1
ATOM 973 C C . HIS A 1 119 ? -3.810 -17.611 -7.457 1.00 77.69 119 HIS A C 1
ATOM 975 O O . HIS A 1 119 ? -4.398 -16.902 -8.290 1.00 77.69 119 HIS A O 1
ATOM 981 N N . PRO A 1 120 ? -3.415 -18.865 -7.756 1.00 76.44 120 PRO A N 1
ATOM 982 C CA . PRO A 1 120 ? -3.607 -19.462 -9.077 1.00 76.44 120 PRO A CA 1
ATOM 983 C C . PRO A 1 120 ? -5.086 -19.546 -9.476 1.00 76.44 120 PRO A C 1
ATOM 985 O O . PRO A 1 120 ? -5.413 -19.516 -10.659 1.00 76.44 120 PRO A O 1
ATOM 988 N N . GLU A 1 121 ? -6.001 -19.584 -8.506 1.00 78.69 121 GLU A N 1
ATOM 989 C CA . GLU A 1 121 ? -7.447 -19.629 -8.723 1.00 78.69 121 GLU A CA 1
ATOM 990 C C . GLU A 1 121 ? -8.019 -18.362 -9.368 1.00 78.69 121 GLU A C 1
ATOM 992 O O . GLU A 1 121 ? -9.120 -18.397 -9.920 1.00 78.69 121 GLU A O 1
ATOM 997 N N . ARG A 1 122 ? -7.303 -17.234 -9.290 1.00 67.88 122 ARG A N 1
ATOM 998 C CA . ARG A 1 122 ? -7.816 -15.940 -9.753 1.00 67.88 122 ARG A CA 1
ATOM 999 C C . ARG A 1 122 ? -7.520 -15.649 -11.220 1.00 67.88 122 ARG A C 1
ATOM 1001 O O . ARG A 1 122 ? -8.139 -14.739 -11.755 1.00 67.88 122 ARG A O 1
ATOM 1008 N N . ASN A 1 123 ? -6.637 -16.409 -11.880 1.00 68.06 123 ASN A N 1
ATOM 1009 C CA . ASN A 1 123 ? -6.243 -16.208 -13.288 1.00 68.06 123 ASN A CA 1
ATOM 1010 C C . ASN A 1 123 ? -5.833 -14.755 -13.629 1.00 68.06 123 ASN A C 1
ATOM 1012 O O . ASN A 1 123 ? -6.051 -14.282 -14.744 1.00 68.06 123 ASN A O 1
ATOM 1016 N N . ILE A 1 124 ? -5.241 -14.045 -12.666 1.00 70.12 124 ILE A N 1
ATOM 1017 C CA . ILE A 1 124 ? -4.776 -12.662 -12.809 1.00 70.12 124 ILE A CA 1
ATOM 1018 C C . ILE A 1 124 ? -3.243 -12.669 -12.830 1.00 70.12 124 ILE A C 1
ATOM 1020 O O . ILE A 1 124 ? -2.614 -13.073 -11.852 1.00 70.12 124 ILE A O 1
ATOM 1024 N N . ASP A 1 125 ? -2.640 -12.221 -13.935 1.00 73.44 125 ASP A N 1
ATOM 1025 C CA . ASP A 1 125 ? -1.179 -12.108 -14.079 1.00 73.44 125 ASP A CA 1
ATOM 1026 C C . ASP A 1 125 ? -0.705 -10.707 -13.668 1.00 73.44 125 ASP A C 1
ATOM 1028 O O . ASP A 1 125 ? -0.263 -9.888 -14.477 1.00 73.44 125 ASP A O 1
ATOM 1032 N N . GLU A 1 126 ? -0.871 -10.417 -12.384 1.00 82.19 126 GLU A N 1
ATOM 1033 C CA . GLU A 1 126 ? -0.387 -9.190 -11.764 1.00 82.19 126 GLU A CA 1
ATOM 1034 C C . GLU A 1 126 ? 0.997 -9.399 -11.164 1.00 82.19 126 GLU A C 1
ATOM 1036 O O . GLU A 1 126 ? 1.300 -10.443 -10.577 1.00 82.19 126 GLU A O 1
ATOM 1041 N N . ARG A 1 127 ? 1.838 -8.375 -11.285 1.00 86.56 127 ARG A N 1
ATOM 1042 C CA . ARG A 1 127 ? 3.168 -8.348 -10.676 1.00 86.56 127 ARG A CA 1
ATOM 1043 C C . ARG A 1 127 ? 3.241 -7.271 -9.629 1.00 86.56 127 ARG A C 1
ATOM 1045 O O . ARG A 1 127 ? 3.032 -6.102 -9.941 1.00 86.56 127 ARG A O 1
ATOM 1052 N N . TYR A 1 128 ? 3.609 -7.672 -8.424 1.00 87.19 128 TYR A N 1
ATOM 1053 C CA . TYR A 1 128 ? 3.737 -6.785 -7.284 1.00 87.19 128 TYR A CA 1
ATOM 1054 C C . TYR A 1 128 ? 5.206 -6.549 -6.974 1.00 87.19 128 TYR A C 1
ATOM 1056 O O . TYR A 1 128 ? 5.958 -7.495 -6.748 1.00 87.19 128 TYR A O 1
ATOM 1064 N N . TYR A 1 129 ? 5.605 -5.283 -6.940 1.00 89.50 129 TYR A N 1
ATOM 1065 C CA . TYR A 1 129 ? 6.934 -4.845 -6.529 1.00 89.50 129 TYR A CA 1
ATOM 1066 C C . TYR A 1 129 ? 6.832 -4.242 -5.139 1.00 89.50 129 TYR A C 1
ATOM 1068 O O . TYR A 1 129 ? 6.112 -3.266 -4.940 1.00 89.50 129 TYR A O 1
ATOM 1076 N N . CYS A 1 130 ? 7.540 -4.834 -4.186 1.00 90.31 130 CYS A N 1
ATOM 1077 C CA . CYS A 1 130 ? 7.392 -4.569 -2.766 1.00 90.31 130 CYS A CA 1
ATOM 1078 C C . CYS A 1 130 ? 8.530 -3.688 -2.240 1.00 90.31 130 CYS A C 1
ATOM 1080 O O . CYS A 1 130 ? 9.706 -3.898 -2.556 1.00 90.31 130 CYS A O 1
ATOM 1082 N N . PHE A 1 131 ? 8.188 -2.755 -1.359 1.00 90.31 131 PHE A N 1
ATOM 1083 C CA . PHE A 1 131 ? 9.106 -1.821 -0.728 1.00 90.31 131 PHE A CA 1
ATOM 1084 C C . PHE A 1 131 ? 8.803 -1.672 0.761 1.00 90.31 131 PHE A C 1
ATOM 1086 O O . PHE A 1 131 ? 7.660 -1.768 1.210 1.00 90.31 131 PHE A O 1
ATOM 1093 N N . GLU A 1 132 ? 9.836 -1.361 1.528 1.00 89.38 132 GLU A N 1
ATOM 1094 C CA . GLU A 1 132 ? 9.741 -1.025 2.940 1.00 89.38 132 GLU A CA 1
ATOM 1095 C C . GLU A 1 132 ? 10.583 0.193 3.263 1.00 89.38 132 GLU A C 1
ATOM 1097 O O . GLU A 1 132 ? 11.607 0.443 2.640 1.00 89.38 132 GLU A O 1
ATOM 1102 N N . LYS A 1 133 ? 10.191 0.920 4.298 1.00 84.88 133 LYS A N 1
ATOM 1103 C CA . LYS A 1 133 ? 11.044 1.919 4.933 1.00 84.88 133 LYS A CA 1
ATOM 1104 C C . LYS A 1 133 ? 11.139 1.635 6.428 1.00 84.88 133 LYS A C 1
ATOM 1106 O O . LYS A 1 133 ? 10.515 0.689 6.929 1.00 84.88 133 LYS A O 1
ATOM 1111 N N . GLU A 1 134 ? 11.934 2.428 7.135 1.00 76.50 134 GLU A N 1
ATOM 1112 C CA . GLU A 1 134 ? 11.944 2.390 8.596 1.00 76.50 134 GLU A CA 1
ATOM 1113 C C . GLU A 1 134 ? 10.536 2.654 9.155 1.00 76.50 134 GLU A C 1
ATOM 1115 O O . GLU A 1 134 ? 9.783 3.488 8.644 1.00 76.50 134 GLU A O 1
ATOM 1120 N N . GLY A 1 135 ? 10.168 1.905 10.196 1.00 76.50 135 GLY A N 1
ATOM 1121 C CA . GLY A 1 135 ? 8.834 1.932 10.793 1.00 76.50 135 GLY A CA 1
ATOM 1122 C C . GLY A 1 135 ? 7.898 0.828 10.291 1.00 76.50 135 GLY A C 1
ATOM 1123 O O . GLY A 1 135 ? 8.322 -0.211 9.779 1.00 76.50 135 GLY A O 1
ATOM 1124 N N . GLU A 1 136 ? 6.600 1.050 10.491 1.00 78.81 136 GLU A N 1
ATOM 1125 C CA . GLU A 1 136 ? 5.557 0.027 10.343 1.00 78.81 136 GLU A CA 1
ATOM 1126 C C . GLU A 1 136 ? 4.956 -0.054 8.939 1.00 78.81 136 GLU A C 1
ATOM 1128 O O . GLU A 1 136 ? 4.057 -0.857 8.719 1.00 78.81 136 GLU A O 1
ATOM 1133 N N . TYR A 1 137 ? 5.437 0.741 7.982 1.00 80.19 137 TYR A N 1
ATOM 1134 C CA . TYR A 1 137 ? 4.827 0.855 6.658 1.00 80.19 137 TYR A CA 1
ATOM 1135 C C . TYR A 1 137 ? 5.557 0.029 5.603 1.00 80.19 137 TYR A C 1
ATOM 1137 O O . TYR A 1 137 ? 6.788 -0.057 5.572 1.00 80.19 137 TYR A O 1
ATOM 1145 N N . CYS A 1 138 ? 4.777 -0.530 4.695 1.00 85.69 138 CYS A N 1
ATOM 1146 C CA . CYS A 1 138 ? 5.231 -1.123 3.451 1.00 85.69 138 CYS A CA 1
ATOM 1147 C C . CYS A 1 138 ? 4.466 -0.499 2.290 1.00 85.69 138 CYS A C 1
ATOM 1149 O O . CYS A 1 138 ? 3.394 0.072 2.471 1.00 85.69 138 CYS A O 1
ATOM 1151 N N . MET A 1 139 ? 5.038 -0.589 1.102 1.00 84.81 139 MET A N 1
ATOM 1152 C CA . MET A 1 139 ? 4.434 -0.092 -0.120 1.00 84.81 139 MET A CA 1
ATOM 1153 C C . MET A 1 139 ? 4.600 -1.140 -1.203 1.00 84.81 139 MET A C 1
ATOM 1155 O O . MET A 1 139 ? 5.606 -1.845 -1.247 1.00 84.81 139 MET A O 1
ATOM 1159 N N . ASN A 1 140 ? 3.626 -1.243 -2.089 1.00 86.12 140 ASN A N 1
ATOM 1160 C CA . ASN A 1 140 ? 3.778 -1.987 -3.318 1.00 86.12 140 ASN A CA 1
ATOM 1161 C C . ASN A 1 140 ? 3.228 -1.195 -4.501 1.00 86.12 140 ASN A C 1
ATOM 1163 O O . ASN A 1 140 ? 2.365 -0.329 -4.346 1.00 86.12 140 ASN A O 1
ATOM 1167 N N . PHE A 1 141 ? 3.750 -1.490 -5.686 1.00 84.56 141 PHE A N 1
ATOM 1168 C CA . PHE A 1 141 ? 3.051 -1.170 -6.919 1.00 84.56 141 PHE A CA 1
ATOM 1169 C C . PHE A 1 141 ? 2.764 -2.448 -7.695 1.00 84.56 141 PHE A C 1
ATOM 1171 O O . PHE A 1 141 ? 3.600 -3.353 -7.762 1.00 84.56 141 PHE A O 1
ATOM 1178 N N . CYS A 1 142 ? 1.566 -2.511 -8.258 1.00 83.88 142 CYS A N 1
ATOM 1179 C CA . CYS A 1 142 ? 1.086 -3.591 -9.094 1.00 83.88 142 CYS A CA 1
ATOM 1180 C C . CYS A 1 142 ? 1.125 -3.153 -10.559 1.00 83.88 142 CYS A C 1
ATOM 1182 O O . CYS A 1 142 ? 0.581 -2.101 -10.902 1.00 83.88 142 CYS A O 1
ATOM 1184 N N . LEU A 1 143 ? 1.766 -3.958 -11.407 1.00 81.62 143 LEU A N 1
ATOM 1185 C CA . LEU A 1 143 ? 1.727 -3.812 -12.860 1.00 81.62 143 LEU A CA 1
ATOM 1186 C C . LEU A 1 143 ? 0.630 -4.703 -13.444 1.00 81.62 143 LEU A C 1
ATOM 1188 O O . LEU A 1 143 ? 0.748 -5.932 -13.429 1.00 81.62 143 LEU A O 1
ATOM 1192 N N . GLN A 1 144 ? -0.392 -4.070 -14.014 1.00 77.38 144 GLN A N 1
ATOM 1193 C CA . GLN A 1 144 ? -1.424 -4.703 -14.829 1.00 77.38 144 GLN A CA 1
ATOM 1194 C C . GLN A 1 144 ? -1.132 -4.422 -16.306 1.00 77.38 144 GLN A C 1
ATOM 1196 O O . GLN A 1 144 ? -1.306 -3.302 -16.779 1.00 77.38 144 GLN A O 1
ATOM 1201 N N . MET A 1 145 ? -0.673 -5.433 -17.043 1.00 67.25 145 MET A N 1
ATOM 1202 C CA . MET A 1 145 ? -0.329 -5.287 -18.466 1.00 67.25 145 MET A CA 1
ATOM 1203 C C . MET A 1 145 ? -1.576 -5.261 -19.364 1.00 67.25 145 MET A C 1
ATOM 1205 O O . MET A 1 145 ? -2.630 -5.769 -18.982 1.00 67.25 145 MET A O 1
ATOM 1209 N N . ASP A 1 146 ? -1.420 -4.778 -20.601 1.00 59.28 146 ASP A N 1
ATOM 1210 C CA . ASP A 1 146 ? -2.470 -4.602 -21.626 1.00 59.28 146 ASP A CA 1
ATOM 1211 C C . ASP A 1 146 ? -3.467 -5.765 -21.782 1.00 59.28 146 ASP A C 1
ATOM 1213 O O . ASP A 1 146 ? -4.630 -5.541 -22.109 1.00 59.28 146 ASP A O 1
ATOM 1217 N N . LYS A 1 147 ? -3.044 -7.014 -21.546 1.00 55.47 147 LYS A N 1
ATOM 1218 C CA . LYS A 1 147 ? -3.920 -8.198 -21.637 1.00 55.47 147 LYS A CA 1
ATOM 1219 C C . LYS A 1 147 ? -4.993 -8.263 -20.542 1.00 55.47 147 LYS A C 1
ATOM 1221 O O . LYS A 1 147 ? -5.924 -9.053 -20.668 1.00 55.47 147 LYS A O 1
ATOM 1226 N N . PHE A 1 148 ? -4.856 -7.468 -19.484 1.00 51.88 148 PHE A N 1
ATOM 1227 C CA . PHE A 1 148 ? -5.664 -7.538 -18.261 1.00 51.88 148 PHE A CA 1
ATOM 1228 C C . PHE A 1 148 ? -6.521 -6.291 -18.034 1.00 51.88 148 PHE A C 1
ATOM 1230 O O . PHE A 1 148 ? -7.296 -6.235 -17.081 1.00 51.88 148 PHE A O 1
ATOM 1237 N N . VAL A 1 149 ? -6.399 -5.292 -18.910 1.00 54.12 149 VAL A N 1
ATOM 1238 C CA . VAL A 1 149 ? -7.035 -3.990 -18.753 1.00 54.12 149 VAL A CA 1
ATOM 1239 C C . VAL A 1 149 ? -8.072 -3.774 -19.851 1.00 54.12 149 VAL A C 1
ATOM 1241 O O . VAL A 1 149 ? -7.740 -3.596 -21.023 1.00 54.12 149 VAL A O 1
ATOM 1244 N N . GLU A 1 150 ? -9.347 -3.735 -19.463 1.00 45.28 150 GLU A N 1
ATOM 1245 C CA . GLU A 1 150 ? -10.436 -3.337 -20.356 1.00 45.28 150 GLU A CA 1
ATOM 1246 C C . GLU A 1 150 ? -10.177 -1.895 -20.846 1.00 45.28 150 GLU A C 1
ATOM 1248 O O . GLU A 1 150 ? -10.142 -0.951 -20.047 1.00 45.28 150 GLU A O 1
ATOM 1253 N N . GLY A 1 151 ? -9.903 -1.744 -22.149 1.00 51.41 151 GLY A N 1
ATOM 1254 C CA . GLY A 1 151 ? -9.581 -0.463 -22.797 1.00 51.41 151 GLY A CA 1
ATOM 1255 C C . GLY A 1 151 ? -8.169 -0.330 -23.388 1.00 51.41 151 GLY A C 1
ATOM 1256 O O . GLY A 1 151 ? -7.948 0.627 -24.124 1.00 51.41 151 GLY A O 1
ATOM 1257 N N . GLY A 1 152 ? -7.257 -1.281 -23.140 1.00 51.72 152 GLY A N 1
ATOM 1258 C CA . GLY A 1 152 ? -5.885 -1.269 -23.673 1.00 51.72 152 GLY A CA 1
ATOM 1259 C C . GLY A 1 152 ? -4.977 -0.244 -22.979 1.00 51.72 152 GLY A C 1
ATOM 1260 O O . GLY A 1 152 ? -5.272 0.949 -22.946 1.00 51.72 152 GLY A O 1
ATOM 1261 N N . GLY A 1 153 ? -3.868 -0.703 -22.404 1.00 59.88 153 GLY A N 1
ATOM 1262 C CA . GLY A 1 153 ? -2.906 0.131 -21.681 1.00 59.88 153 GLY A CA 1
ATOM 1263 C C . GLY A 1 153 ? -2.393 -0.549 -20.413 1.00 59.88 153 GLY A C 1
ATOM 1264 O O . GLY A 1 153 ? -3.135 -1.269 -19.741 1.00 59.88 153 GLY A O 1
ATOM 1265 N N . THR A 1 154 ? -1.125 -0.299 -20.076 1.00 69.00 154 THR A N 1
ATOM 1266 C CA . THR A 1 154 ? -0.518 -0.810 -18.847 1.00 69.00 154 THR A CA 1
ATOM 1267 C C . THR A 1 154 ? -0.918 0.106 -17.701 1.00 69.00 154 THR A C 1
ATOM 1269 O O . THR A 1 154 ? -0.620 1.301 -17.726 1.00 69.00 154 THR A O 1
ATOM 1272 N N . ARG A 1 155 ? -1.619 -0.449 -16.709 1.00 74.56 155 ARG A N 1
ATOM 1273 C CA . ARG A 1 155 ? -2.033 0.269 -15.502 1.00 74.56 155 ARG A CA 1
ATOM 1274 C C . ARG A 1 155 ? -1.096 -0.056 -14.359 1.00 74.56 155 ARG A C 1
ATOM 1276 O O . ARG A 1 155 ? -0.777 -1.219 -14.111 1.00 74.56 155 ARG A O 1
ATOM 1283 N N . ILE A 1 156 ? -0.718 0.982 -13.630 1.00 76.06 156 ILE A N 1
ATOM 1284 C CA . ILE A 1 156 ? 0.053 0.850 -12.399 1.00 76.06 156 ILE A CA 1
ATOM 1285 C C . ILE A 1 156 ? -0.835 1.239 -11.234 1.00 76.06 156 ILE A C 1
ATOM 1287 O O . ILE A 1 156 ? -1.421 2.320 -11.248 1.00 76.06 156 ILE A O 1
ATOM 1291 N N . ILE A 1 157 ? -0.942 0.351 -10.248 1.00 78.00 157 ILE A N 1
ATOM 1292 C CA . ILE A 1 157 ? -1.690 0.589 -9.014 1.00 78.00 157 ILE A CA 1
ATOM 1293 C C . ILE A 1 157 ? -0.698 0.665 -7.869 1.00 78.00 157 ILE A C 1
ATOM 1295 O O . ILE A 1 157 ? 0.009 -0.299 -7.601 1.00 78.00 157 ILE A O 1
ATOM 1299 N N . PHE A 1 158 ? -0.696 1.778 -7.151 1.00 77.88 158 PHE A N 1
ATOM 1300 C CA . PHE A 1 158 ? 0.091 1.933 -5.932 1.00 77.88 158 PHE A CA 1
ATOM 1301 C C . PHE A 1 158 ? -0.737 1.561 -4.704 1.00 77.88 158 PHE A C 1
ATOM 1303 O O . PHE A 1 158 ? -1.953 1.759 -4.685 1.00 77.88 158 PHE A O 1
ATOM 1310 N N . ALA A 1 159 ? -0.075 1.006 -3.696 1.00 78.19 159 ALA A N 1
ATOM 1311 C CA . ALA A 1 159 ? -0.649 0.676 -2.402 1.00 78.19 159 ALA A CA 1
ATOM 1312 C C . ALA A 1 159 ? 0.393 0.907 -1.312 1.00 78.19 159 ALA A C 1
ATOM 1314 O O . ALA A 1 159 ? 1.554 0.542 -1.470 1.00 78.19 159 ALA A O 1
ATOM 1315 N N . ILE A 1 160 ? -0.022 1.472 -0.190 1.00 77.75 160 ILE A N 1
ATOM 1316 C CA . ILE A 1 160 ? 0.784 1.535 1.028 1.00 77.75 160 ILE A CA 1
ATOM 1317 C C . ILE A 1 160 ? -0.048 0.821 2.084 1.00 77.75 160 ILE A C 1
ATOM 1319 O O . ILE A 1 160 ? -1.258 1.005 2.091 1.00 77.75 160 ILE A O 1
ATOM 1323 N N . ASP A 1 161 ? 0.582 0.031 2.946 1.00 77.88 161 ASP A N 1
ATOM 1324 C CA . ASP A 1 161 ? -0.070 -0.737 4.008 1.00 77.88 161 ASP A CA 1
ATOM 1325 C C . ASP A 1 161 ? 0.805 -0.763 5.269 1.00 77.88 161 ASP A C 1
ATOM 1327 O O . ASP A 1 161 ? 2.010 -0.484 5.226 1.00 77.88 161 ASP A O 1
ATOM 1331 N N . LEU A 1 162 ? 0.227 -1.176 6.398 1.00 77.56 162 LEU A N 1
ATOM 1332 C CA . LEU A 1 162 ? 1.004 -1.568 7.572 1.00 77.56 162 LEU A CA 1
ATOM 1333 C C . LEU A 1 162 ? 1.610 -2.962 7.364 1.00 77.56 162 LEU A C 1
ATOM 1335 O O . LEU A 1 162 ? 0.933 -3.903 6.954 1.00 77.56 162 LEU A O 1
ATOM 1339 N N . LYS A 1 163 ? 2.879 -3.133 7.737 1.00 81.50 163 LYS A N 1
ATOM 1340 C CA . LYS A 1 163 ? 3.628 -4.394 7.639 1.00 81.50 163 LYS A CA 1
ATOM 1341 C C . LYS A 1 163 ? 2.888 -5.554 8.309 1.00 81.50 163 LYS A C 1
ATOM 1343 O O . LYS A 1 163 ? 2.838 -6.646 7.751 1.00 81.50 163 LYS A O 1
ATOM 1348 N N . LYS A 1 164 ? 2.304 -5.323 9.487 1.00 77.62 164 LYS A N 1
ATOM 1349 C CA . LYS A 1 164 ? 1.557 -6.343 10.244 1.00 77.62 164 LYS A CA 1
ATOM 1350 C C . LYS A 1 164 ? 0.299 -6.845 9.522 1.00 77.62 164 LYS A C 1
ATOM 1352 O O . LYS A 1 164 ? -0.142 -7.953 9.798 1.00 77.62 164 LYS A O 1
ATOM 1357 N N . ASP A 1 165 ? -0.251 -6.035 8.619 1.00 73.12 165 ASP A N 1
ATOM 1358 C CA . ASP A 1 165 ? -1.505 -6.303 7.915 1.00 73.12 165 ASP A CA 1
ATOM 1359 C C . ASP A 1 165 ? -1.272 -6.787 6.468 1.00 73.12 165 ASP A C 1
ATOM 1361 O O . ASP A 1 165 ? -2.207 -7.269 5.832 1.00 73.12 165 ASP A O 1
ATOM 1365 N N . ASN A 1 166 ? -0.033 -6.712 5.957 1.00 75.19 166 ASN A N 1
ATOM 1366 C CA . ASN A 1 166 ? 0.358 -7.195 4.629 1.00 75.19 166 ASN A CA 1
ATOM 1367 C C . ASN A 1 166 ? 1.273 -8.432 4.736 1.00 75.19 166 ASN A C 1
ATOM 1369 O O . ASN A 1 166 ? 2.503 -8.321 4.842 1.00 75.19 166 ASN A O 1
ATOM 1373 N N . ASP A 1 167 ? 0.639 -9.609 4.723 1.00 76.12 167 ASP A N 1
ATOM 1374 C CA . ASP A 1 167 ? 1.276 -10.932 4.807 1.00 76.12 167 ASP A CA 1
ATOM 1375 C C . ASP A 1 167 ? 1.970 -11.330 3.489 1.00 76.12 167 ASP A C 1
ATOM 1377 O O . ASP A 1 167 ? 2.938 -12.090 3.497 1.00 76.12 167 ASP A O 1
ATOM 1381 N N . ASP A 1 168 ? 1.558 -10.750 2.357 1.00 76.62 168 ASP A N 1
ATOM 1382 C CA . ASP A 1 168 ? 2.076 -11.112 1.033 1.00 76.62 168 ASP A CA 1
ATOM 1383 C C . ASP A 1 168 ? 3.542 -10.709 0.832 1.00 76.62 168 ASP A C 1
ATOM 1385 O O . ASP A 1 168 ? 4.247 -11.271 -0.010 1.00 76.62 168 ASP A O 1
ATOM 1389 N N . ARG A 1 169 ? 4.057 -9.807 1.681 1.00 81.69 169 ARG A N 1
ATOM 1390 C CA . ARG A 1 169 ? 5.480 -9.438 1.721 1.00 81.69 169 ARG A CA 1
ATOM 1391 C C . ARG A 1 169 ? 6.414 -10.636 1.868 1.00 81.69 169 ARG A C 1
ATOM 1393 O O . ARG A 1 169 ? 7.538 -10.592 1.374 1.00 81.69 169 ARG A O 1
ATOM 1400 N N . LYS A 1 170 ? 5.964 -11.710 2.524 1.00 84.94 170 LYS A N 1
ATOM 1401 C CA . LYS A 1 170 ? 6.763 -12.934 2.706 1.00 84.94 170 LYS A CA 1
ATOM 1402 C C . LYS A 1 170 ? 7.037 -13.681 1.400 1.00 84.94 170 LYS A C 1
ATOM 1404 O O . LYS A 1 170 ? 7.938 -14.515 1.360 1.00 84.94 170 LYS A O 1
ATOM 1409 N N . TYR A 1 171 ? 6.260 -13.406 0.354 1.00 85.38 171 TYR A N 1
ATOM 1410 C CA . TYR A 1 171 ? 6.436 -14.005 -0.964 1.00 85.38 171 TYR A CA 1
ATOM 1411 C C . TYR A 1 171 ? 7.321 -13.158 -1.882 1.00 85.38 171 TYR A C 1
ATOM 1413 O O . TYR A 1 171 ? 7.706 -13.647 -2.944 1.00 85.38 171 TYR A O 1
ATOM 1421 N N . CYS A 1 172 ? 7.664 -11.920 -1.495 1.00 86.69 172 CYS A N 1
ATOM 1422 C CA . CYS A 1 172 ? 8.546 -11.073 -2.291 1.00 86.69 172 CYS A CA 1
ATOM 1423 C C . CYS A 1 172 ? 9.940 -11.716 -2.348 1.00 86.69 172 CYS A C 1
ATOM 1425 O O . CYS A 1 172 ? 10.562 -12.006 -1.325 1.00 86.69 172 CYS A O 1
ATOM 1427 N N . LYS A 1 173 ? 10.435 -11.928 -3.564 1.00 84.81 173 LYS A N 1
ATOM 1428 C CA . LYS A 1 173 ? 11.784 -12.425 -3.833 1.00 84.81 173 LYS A CA 1
ATOM 1429 C C . LYS A 1 173 ? 12.560 -11.341 -4.558 1.00 84.81 173 LYS A C 1
ATOM 1431 O O . LYS A 1 173 ? 12.040 -10.706 -5.479 1.00 84.81 173 LYS A O 1
ATOM 143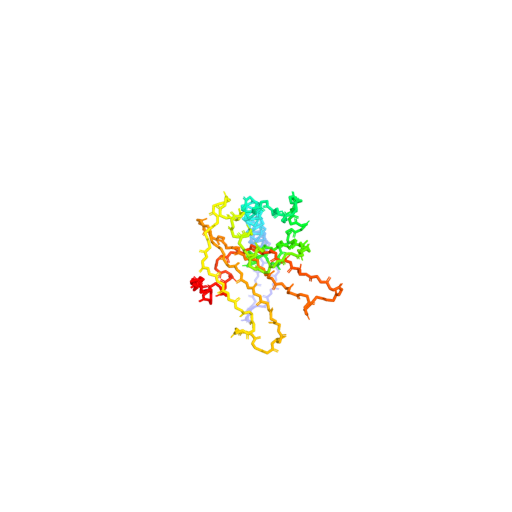6 N N . ILE A 1 174 ? 13.800 -11.105 -4.141 1.00 79.81 174 ILE A N 1
ATOM 1437 C CA . ILE A 1 174 ? 14.729 -10.331 -4.960 1.00 79.81 174 ILE A CA 1
ATOM 1438 C C . ILE A 1 174 ? 15.090 -11.243 -6.123 1.00 79.81 174 ILE A C 1
ATOM 1440 O O . ILE A 1 174 ? 15.887 -12.162 -5.984 1.00 79.81 174 ILE A O 1
ATOM 1444 N N . GLU A 1 175 ? 14.418 -11.044 -7.248 1.00 68.75 175 GLU A N 1
ATOM 1445 C CA . GLU A 1 175 ? 14.951 -11.522 -8.510 1.00 68.75 175 GLU A CA 1
ATOM 1446 C C . GLU A 1 175 ? 16.052 -10.538 -8.887 1.00 68.75 175 GLU A C 1
ATOM 1448 O O . GLU A 1 175 ? 15.778 -9.390 -9.254 1.00 68.75 175 GLU A O 1
ATOM 1453 N N . ASP A 1 176 ? 17.293 -10.974 -8.679 1.00 51.22 176 ASP A N 1
ATOM 1454 C CA . ASP A 1 176 ? 18.436 -10.396 -9.365 1.00 51.22 176 ASP A CA 1
ATOM 1455 C C . ASP A 1 176 ? 18.120 -10.499 -10.858 1.00 51.22 176 ASP A C 1
ATOM 1457 O O . ASP A 1 176 ? 17.753 -11.572 -11.344 1.00 51.22 176 ASP A O 1
ATOM 1461 N N . GLU A 1 177 ? 18.182 -9.387 -11.590 1.00 50.03 177 GLU A N 1
ATOM 1462 C CA . GLU A 1 177 ? 18.249 -9.521 -13.039 1.00 50.03 177 GLU A CA 1
ATOM 1463 C C . GLU A 1 177 ? 19.531 -10.302 -13.343 1.00 50.03 177 GLU A C 1
ATOM 1465 O O . GLU A 1 177 ? 20.642 -9.827 -13.100 1.00 50.03 177 GLU A O 1
ATOM 1470 N N . GLU A 1 178 ? 19.347 -11.537 -13.811 1.00 37.25 178 GLU A N 1
ATOM 1471 C CA . GLU A 1 178 ? 20.335 -12.255 -14.598 1.00 37.25 178 GLU A CA 1
ATOM 1472 C C . GLU A 1 178 ? 20.871 -11.310 -15.689 1.00 37.25 178 GLU A C 1
ATOM 1474 O O . GLU A 1 178 ? 20.082 -10.704 -16.414 1.00 37.25 178 GLU A O 1
ATOM 1479 N N . ALA A 1 179 ? 22.204 -11.186 -15.709 1.00 31.94 179 ALA A N 1
ATOM 1480 C CA . ALA A 1 179 ? 23.118 -10.794 -16.793 1.00 31.94 179 ALA A CA 1
ATOM 1481 C C . ALA A 1 179 ? 22.580 -9.966 -17.981 1.00 31.94 179 ALA A C 1
ATOM 1483 O O . ALA A 1 179 ? 21.760 -10.479 -18.774 1.00 31.94 179 ALA A O 1
#

Foldseek 3Di:
DWDQDPNDIDDDDPVNVVVVVVVVVVVVVVVVVVVVVLVVVLVVLVVVVLVLDFQDAAPVRDTDDQPDWDQPDSVFSFTWTWDKDFDDDDPVVRVVVVCVSNVVSQKAWLAKDFPCVVCVVVVAGKIWTKTDHPDFKIKIKIWRAQVRDDPGTIIIIITMGGNVVDPCSVRGDHPDPDD

Radius of gyration: 25.71 Å; chains: 1; bounding box: 63×34×72 Å

Sequence (179 aa):
MKIEMFGKEREITLKDCLIVIGEILLLYGFIELQVYFDDEANAEGMAKMQAAIPAVVSMDGTESLPEKMKMVSRTRGFYYGRCHINEKASEKDIAQHYKSEFQKYGWKYIGRYYWKDIHPERNIDERYYCFEKEGEYCMNFCLQMDKFVEGGGTRIIFAIDLKKDNDDRKYCKIEDEEA

pLDDT: mean 75.03, std 12.1, range [31.94, 91.25]

Secondary structure (DSSP, 8-state):
-EEEETTEEEEPPHHHHHHHHHHHHHHHHHHHHHHHHHHHHHHHHHHHHHTTPPPEE-TTS-EE--SEEEEEETTTTEEEEE-EEEE-S-HHHHHHHHHHHHHHTTPEEEEEEEHHHH-GGG----EEEEEE-SSSEEEEEEEE-GGGSTTSSEEEEEEEEEGGG-GGGGG-B------